Protein AF-A0A2X3DJ56-F1 (afdb_monomer_lite)

Foldseek 3Di:
DQACQAPVRDGHAPQLPGDQLRQLVVLLVLVVVLVVVVVVCVVVVNDPPHPPDDNSLDAAETENEQQLAALVSLLVSLLSNVVSPHNHYDHDQFDSNGGHDPPDPDTHGDPPVRSVSSVVSSVVSCVVVVVDDPPDPPPPPPPDD

InterPro domains:
  IPR006254 Isocitrate lyase [PF00463] (12-131)
  IPR006254 Isocitrate lyase [PTHR21631] (2-131)
  IPR015813 Pyruvate/Phosphoenolpyruvate kinase-like domain superfamily [SSF51621] (1-131)
  IPR018523 Isocitrate lyase/phosphorylmutase, conserved site [PS00161] (99-104)
  IPR039556 ICL/PEPM domain [cd00377] (8-129)
  IPR040442 Pyruvate kinase-like domain superfamily [G3DSA:3.20.20.60] (1-133)

Sequence (145 aa):
MAADANLASSMYPDQSLYPANSVPAVVDRINNTFRRADQIQWSAGIEPNDPRFIDYFLPIVADAEAGFGGVLNAFELMKSMIEAGAAAVHFEDQLASVKKCGHMGGKVLVPTQEAIQKLVAARLAADVMGSRRWSSPAPMPTPRI

pLDDT: mean 86.13, std 17.49, range [23.61, 97.38]

Organism: Klebsiella pneumoniae (NCBI:txid573)

Secondary structure (DSSP, 8-state):
-TTTS-TT-S---TTT-S-TTHHHHHHHHHHHHHHHHHHHHHHTT--TTSTT-----PPPEEE-TT-SSSHHHHHHHHHHHHHTT-SEEE---B-GGG---TTSS---BPPHHHHHHHHHHHHHHHHHTT---S-S---------

Radius of gyration: 17.76 Å; chains: 1; bounding box: 37×37×52 Å

Structure (mmCIF, N/CA/C/O backbone):
data_AF-A0A2X3DJ56-F1
#
_entry.id   AF-A0A2X3DJ56-F1
#
loop_
_atom_site.group_PDB
_atom_site.id
_atom_site.type_symbol
_atom_site.label_atom_id
_atom_site.label_alt_id
_atom_site.label_comp_id
_atom_site.label_asym_id
_atom_site.label_entity_id
_atom_site.label_seq_id
_atom_site.pdbx_PDB_ins_code
_atom_site.Cartn_x
_atom_site.Cartn_y
_atom_site.Cartn_z
_atom_site.occupancy
_atom_site.B_iso_or_equiv
_atom_site.auth_seq_id
_atom_site.auth_comp_id
_atom_site.auth_asym_id
_atom_site.auth_atom_id
_atom_site.pdbx_PDB_model_num
ATOM 1 N N . MET A 1 1 ? 8.607 5.391 5.874 1.00 68.31 1 MET A N 1
ATOM 2 C CA . MET A 1 1 ? 7.736 6.264 5.058 1.00 68.31 1 MET A CA 1
ATOM 3 C C . MET A 1 1 ? 7.301 7.535 5.788 1.00 68.31 1 MET A C 1
ATOM 5 O O . MET A 1 1 ? 7.415 8.607 5.209 1.00 68.31 1 MET A O 1
ATOM 9 N N . ALA A 1 2 ? 6.883 7.445 7.058 1.00 79.94 2 ALA A N 1
ATOM 10 C CA . ALA A 1 2 ? 6.470 8.595 7.876 1.00 79.94 2 ALA A CA 1
ATOM 11 C C . ALA A 1 2 ? 7.463 9.777 7.888 1.00 79.94 2 ALA A C 1
ATOM 13 O O . ALA A 1 2 ? 7.040 10.925 7.820 1.00 79.94 2 ALA A O 1
ATOM 14 N N . ALA A 1 3 ? 8.769 9.504 7.918 1.00 90.12 3 ALA A N 1
ATOM 15 C CA . ALA A 1 3 ? 9.782 10.549 8.038 1.00 90.12 3 ALA A CA 1
ATOM 16 C C . ALA A 1 3 ? 9.963 11.415 6.775 1.00 90.12 3 ALA A C 1
ATOM 18 O O . ALA A 1 3 ? 10.176 12.610 6.912 1.00 90.12 3 ALA A O 1
ATOM 19 N N . ASP A 1 4 ? 9.904 10.833 5.571 1.00 91.44 4 ASP A N 1
ATOM 20 C CA . ASP A 1 4 ? 10.460 11.500 4.374 1.00 91.44 4 ASP A CA 1
ATOM 21 C C . ASP A 1 4 ? 9.771 11.135 3.042 1.00 91.44 4 ASP A C 1
ATOM 23 O O . ASP A 1 4 ? 10.221 11.498 1.962 1.00 91.44 4 ASP A O 1
ATOM 27 N N . ALA A 1 5 ? 8.679 10.366 3.071 1.00 90.75 5 ALA A N 1
ATOM 28 C CA . ALA A 1 5 ? 8.026 9.906 1.841 1.00 90.75 5 ALA A CA 1
ATOM 29 C C . ALA A 1 5 ? 6.510 9.755 2.010 1.00 90.75 5 ALA A C 1
ATOM 31 O O . ALA A 1 5 ? 5.941 8.728 1.654 1.00 90.75 5 ALA A O 1
ATOM 32 N N . ASN A 1 6 ? 5.855 10.763 2.587 1.00 93.19 6 ASN A N 1
ATOM 33 C CA . ASN A 1 6 ? 4.401 10.796 2.730 1.00 93.19 6 ASN A CA 1
ATOM 34 C C . ASN A 1 6 ? 3.762 11.952 1.948 1.00 93.19 6 ASN A C 1
ATOM 36 O O . ASN A 1 6 ? 4.422 12.929 1.602 1.00 93.19 6 ASN A O 1
ATOM 40 N N . LEU A 1 7 ? 2.456 11.845 1.695 1.00 92.31 7 LEU A N 1
ATOM 41 C CA . LEU A 1 7 ? 1.716 12.819 0.883 1.00 92.31 7 LEU A CA 1
ATOM 42 C C . LEU A 1 7 ? 1.368 14.121 1.621 1.00 92.31 7 LEU A C 1
ATOM 44 O O . LEU A 1 7 ? 0.899 15.063 0.992 1.00 92.31 7 LEU A O 1
ATOM 48 N N . ALA A 1 8 ? 1.600 14.196 2.935 1.00 92.50 8 ALA A N 1
ATOM 49 C CA . ALA A 1 8 ? 1.445 15.433 3.700 1.00 92.50 8 ALA A CA 1
ATOM 50 C C . ALA A 1 8 ? 2.690 16.337 3.632 1.00 92.50 8 ALA A C 1
ATOM 52 O O . ALA A 1 8 ? 2.702 17.401 4.254 1.00 92.50 8 ALA A O 1
ATOM 53 N N . SER A 1 9 ? 3.740 15.928 2.903 1.00 91.75 9 SER A N 1
ATOM 54 C CA . SER A 1 9 ? 4.977 16.703 2.710 1.00 91.75 9 SER A CA 1
ATOM 55 C C . SER A 1 9 ? 5.587 17.202 4.025 1.00 91.75 9 SER A C 1
ATOM 57 O O . SER A 1 9 ? 6.149 18.292 4.096 1.00 91.75 9 SER A O 1
ATOM 59 N N . SER A 1 10 ? 5.426 16.410 5.084 1.00 92.75 10 SER A N 1
ATOM 60 C CA . SER A 1 10 ? 5.815 16.752 6.449 1.00 92.75 10 SER A CA 1
ATOM 61 C C . SER A 1 10 ? 6.602 15.605 7.058 1.00 92.75 10 SER A C 1
ATOM 63 O O . SER A 1 10 ? 6.303 14.441 6.803 1.00 92.75 10 SER A O 1
ATOM 65 N N . MET A 1 11 ? 7.591 15.915 7.890 1.00 94.06 11 MET A N 1
ATOM 66 C CA . MET A 1 11 ? 8.351 14.894 8.608 1.00 94.06 11 MET A CA 1
ATOM 67 C C . MET A 1 11 ? 7.574 14.440 9.848 1.00 94.06 11 MET A C 1
ATOM 69 O O . MET A 1 11 ? 7.328 15.246 10.746 1.00 94.06 11 MET A O 1
ATOM 73 N N . TYR A 1 12 ? 7.217 13.153 9.917 1.00 90.62 12 TYR A N 1
ATOM 74 C CA . TYR A 1 12 ? 6.503 12.572 11.058 1.00 90.62 12 TYR A CA 1
ATOM 75 C C . TYR A 1 12 ? 7.280 11.441 11.746 1.00 90.62 12 TYR A C 1
ATOM 77 O O . TYR A 1 12 ? 7.993 10.681 11.081 1.00 90.62 12 TYR A O 1
ATOM 85 N N . PRO A 1 13 ? 7.100 11.266 13.071 1.00 89.44 13 PRO A N 1
ATOM 86 C CA . PRO A 1 13 ? 7.471 10.030 13.745 1.00 89.44 13 PRO A CA 1
ATOM 87 C C . PRO A 1 13 ? 6.564 8.872 13.306 1.00 89.44 13 PRO A C 1
ATOM 89 O O . PRO A 1 13 ? 5.477 9.061 12.757 1.00 89.44 13 PRO A O 1
ATOM 92 N N . ASP A 1 14 ? 7.003 7.650 13.594 1.00 85.75 14 ASP A N 1
ATOM 93 C CA . ASP A 1 14 ? 6.286 6.425 13.246 1.00 85.75 14 ASP A CA 1
ATOM 94 C C . ASP A 1 14 ? 5.095 6.147 14.192 1.00 85.75 14 ASP A C 1
ATOM 96 O O . ASP A 1 14 ? 5.179 5.329 15.115 1.00 85.75 14 ASP A O 1
ATOM 100 N N . GLN A 1 15 ? 4.019 6.916 13.994 1.00 87.25 15 GLN A N 1
ATOM 101 C CA . GLN A 1 15 ? 2.778 6.908 14.786 1.00 87.25 15 GLN A CA 1
ATOM 102 C C . GLN A 1 15 ? 1.510 7.036 13.915 1.00 87.25 15 GLN A C 1
ATOM 104 O O . GLN A 1 15 ? 0.515 7.617 14.340 1.00 87.25 15 GLN A O 1
ATOM 109 N N . SER A 1 16 ? 1.566 6.567 12.662 1.00 85.50 16 SER A N 1
ATOM 110 C CA . SER A 1 16 ? 0.456 6.615 11.687 1.00 85.50 16 SER A CA 1
ATOM 111 C C . SER A 1 16 ? -0.195 8.006 11.497 1.00 85.50 16 SER A C 1
ATOM 113 O O . SER A 1 16 ? -1.374 8.109 11.173 1.00 85.50 16 SER A O 1
ATOM 115 N N . LEU A 1 17 ? 0.573 9.090 11.678 1.00 86.75 17 LEU A N 1
ATOM 116 C CA . LEU A 1 17 ? 0.095 10.481 11.550 1.00 86.75 17 LEU A CA 1
ATOM 117 C C . LEU A 1 17 ? -0.088 10.939 10.098 1.00 86.75 17 LEU A C 1
ATOM 119 O O . LEU A 1 17 ? -0.727 11.955 9.830 1.00 86.75 17 LEU A O 1
ATOM 123 N N . TYR A 1 18 ? 0.528 10.223 9.164 1.00 91.12 18 TYR A N 1
ATOM 124 C CA . TYR A 1 18 ? 0.516 10.569 7.756 1.00 91.12 18 TYR A CA 1
ATOM 125 C C . TYR A 1 18 ? -0.775 10.076 7.066 1.00 91.12 18 TYR A C 1
ATOM 127 O O . TYR A 1 18 ? -1.413 9.140 7.545 1.00 91.12 18 TYR A O 1
ATOM 135 N N . PRO A 1 19 ? -1.175 10.661 5.921 1.00 92.75 19 PRO A N 1
ATOM 136 C CA . PRO A 1 19 ? -2.368 10.230 5.191 1.00 92.75 19 PRO A CA 1
ATOM 137 C C . PRO A 1 19 ? -2.294 8.757 4.761 1.00 92.75 19 PRO A C 1
ATOM 139 O O . PRO A 1 19 ? -1.279 8.337 4.202 1.00 92.75 19 PRO A O 1
ATOM 142 N N . ALA A 1 20 ? -3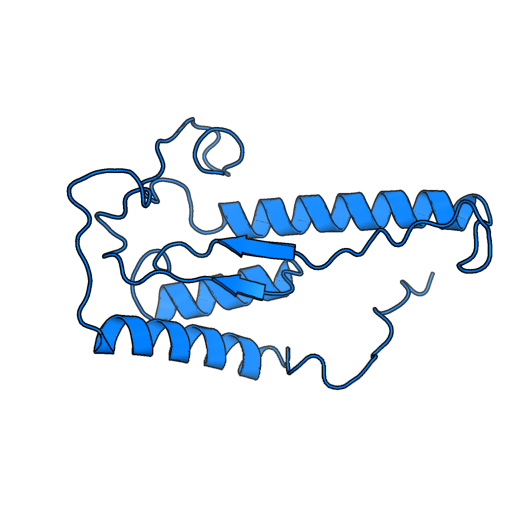.375 7.991 4.948 1.00 92.81 20 ALA A N 1
ATOM 143 C CA . ALA A 1 20 ? -3.418 6.541 4.693 1.00 92.81 20 ALA A CA 1
ATOM 144 C C . ALA A 1 20 ? -3.051 6.131 3.249 1.00 92.81 20 ALA A C 1
ATOM 146 O O . ALA A 1 20 ? -2.571 5.027 3.010 1.00 92.81 20 ALA A O 1
ATOM 147 N N . ASN A 1 21 ? -3.217 7.032 2.279 1.00 94.31 21 ASN A N 1
ATOM 148 C CA . ASN A 1 21 ? -2.840 6.825 0.879 1.00 94.31 21 ASN A CA 1
ATOM 149 C C . ASN A 1 21 ? -1.336 7.028 0.593 1.00 94.31 21 ASN A C 1
ATOM 151 O O . ASN A 1 21 ? -0.910 6.866 -0.550 1.00 94.31 21 ASN A O 1
ATOM 155 N N . SER A 1 22 ? -0.516 7.348 1.599 1.00 94.94 22 SER A N 1
ATOM 156 C CA . SER A 1 22 ? 0.924 7.571 1.406 1.00 94.94 22 SER A CA 1
ATOM 157 C C . SER A 1 22 ? 1.673 6.298 1.012 1.00 94.94 22 SER A C 1
ATOM 159 O O . SER A 1 22 ? 2.482 6.342 0.088 1.00 94.94 22 SER A O 1
ATOM 161 N N . VAL A 1 23 ? 1.384 5.160 1.659 1.00 95.25 23 VAL A N 1
ATOM 162 C CA . VAL A 1 23 ? 2.050 3.887 1.326 1.00 95.25 23 VAL A CA 1
ATOM 163 C C . VAL A 1 23 ? 1.701 3.391 -0.068 1.00 95.25 23 VAL A C 1
ATOM 165 O O . VAL A 1 23 ? 2.636 3.159 -0.838 1.00 95.25 23 VAL A O 1
ATOM 168 N N . PRO A 1 24 ? 0.416 3.342 -0.462 1.00 96.00 24 PRO A N 1
ATOM 169 C CA . PRO A 1 24 ? 0.052 3.046 -1.843 1.00 96.00 24 PRO A CA 1
ATOM 170 C C . PRO A 1 24 ? 0.764 3.944 -2.868 1.00 96.00 24 PRO A C 1
ATOM 172 O O . PRO A 1 24 ? 1.272 3.444 -3.867 1.00 96.00 24 PRO A O 1
ATOM 175 N N . ALA A 1 25 ? 0.890 5.250 -2.606 1.00 96.25 25 ALA A N 1
ATOM 176 C CA . ALA A 1 25 ? 1.553 6.170 -3.534 1.00 96.25 25 ALA A CA 1
ATOM 177 C C . ALA A 1 25 ? 3.050 5.869 -3.729 1.00 96.25 25 ALA A C 1
ATOM 179 O O . ALA A 1 25 ? 3.580 6.005 -4.833 1.00 96.25 25 ALA A O 1
ATOM 180 N N . VAL A 1 26 ? 3.754 5.440 -2.679 1.00 96.25 26 VAL A N 1
ATOM 181 C CA . VAL A 1 26 ? 5.164 5.040 -2.803 1.00 96.25 26 VAL A CA 1
ATOM 182 C C . VAL A 1 26 ? 5.301 3.684 -3.494 1.00 96.25 26 VAL A C 1
ATOM 184 O O . VAL A 1 26 ? 6.230 3.515 -4.282 1.00 96.25 26 VAL A O 1
ATOM 187 N N . VAL A 1 27 ? 4.383 2.742 -3.255 1.00 96.00 27 VAL A N 1
ATOM 188 C CA . VAL A 1 27 ? 4.351 1.459 -3.978 1.00 96.00 27 VAL A CA 1
ATOM 189 C C . VAL A 1 27 ? 4.187 1.703 -5.483 1.00 96.00 27 VAL A C 1
ATOM 191 O O . VAL A 1 27 ? 4.987 1.198 -6.270 1.00 96.00 27 VAL A O 1
ATOM 194 N N . ASP A 1 28 ? 3.238 2.557 -5.878 1.00 95.62 28 ASP A N 1
ATOM 195 C CA . ASP A 1 28 ? 3.043 2.950 -7.279 1.00 95.62 28 ASP A CA 1
ATOM 196 C C . ASP A 1 28 ? 4.299 3.625 -7.860 1.00 95.62 28 ASP A C 1
ATOM 198 O O . ASP A 1 28 ? 4.759 3.289 -8.952 1.00 95.62 28 ASP A O 1
ATOM 202 N N . ARG A 1 29 ? 4.948 4.517 -7.098 1.00 96.75 29 ARG A N 1
ATOM 203 C CA . ARG A 1 29 ? 6.216 5.144 -7.509 1.00 96.75 29 ARG A CA 1
ATOM 204 C C . ARG A 1 29 ? 7.326 4.116 -7.774 1.00 96.75 29 ARG A C 1
ATOM 206 O O . ARG A 1 29 ? 8.066 4.265 -8.752 1.00 96.75 29 ARG A O 1
ATOM 213 N N . ILE A 1 30 ? 7.461 3.095 -6.926 1.00 95.94 30 ILE A N 1
ATOM 214 C CA . ILE A 1 30 ? 8.456 2.025 -7.102 1.00 95.94 30 ILE A CA 1
ATOM 215 C C . ILE A 1 30 ? 8.135 1.215 -8.363 1.00 95.94 30 ILE A C 1
ATOM 217 O O . ILE A 1 30 ? 9.006 1.068 -9.220 1.00 95.94 30 ILE A O 1
ATOM 221 N N . ASN A 1 31 ? 6.884 0.784 -8.538 1.00 95.31 31 ASN A N 1
ATOM 222 C CA . ASN A 1 31 ? 6.455 0.030 -9.720 1.00 95.31 31 ASN A CA 1
ATOM 223 C C . ASN A 1 31 ? 6.629 0.822 -11.025 1.00 95.31 31 ASN A C 1
ATOM 225 O O . ASN A 1 31 ? 7.079 0.272 -12.030 1.00 95.31 31 ASN A O 1
ATOM 229 N N . ASN A 1 32 ? 6.359 2.129 -11.017 1.00 95.56 32 ASN A N 1
ATOM 230 C CA . ASN A 1 32 ? 6.619 3.000 -12.165 1.00 95.56 32 ASN A CA 1
ATOM 231 C C . ASN A 1 32 ? 8.117 3.118 -12.482 1.00 95.56 32 ASN A C 1
ATOM 233 O O . ASN A 1 32 ?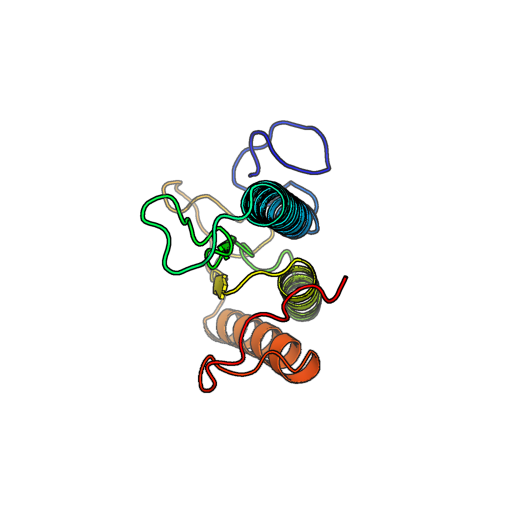 8.503 3.174 -13.652 1.00 95.56 32 ASN A O 1
ATOM 237 N N . THR A 1 33 ? 8.970 3.109 -11.455 1.00 97.38 33 THR A N 1
ATOM 238 C CA . THR A 1 33 ? 10.430 3.109 -11.629 1.00 97.38 33 THR A CA 1
ATOM 239 C C . THR A 1 33 ? 10.913 1.787 -12.228 1.00 97.38 33 THR A C 1
ATOM 241 O O . THR A 1 33 ? 11.675 1.808 -13.195 1.00 97.38 33 THR A O 1
ATOM 244 N N . PHE A 1 34 ? 10.418 0.648 -11.731 1.00 96.31 34 PHE A N 1
ATOM 245 C CA . PHE A 1 34 ? 10.705 -0.673 -12.300 1.00 96.31 34 PHE A CA 1
ATOM 246 C C . PHE A 1 34 ? 10.249 -0.780 -13.752 1.00 96.31 34 PHE A C 1
ATOM 248 O O . PHE A 1 34 ? 11.035 -1.166 -14.612 1.00 96.31 34 PHE A O 1
ATOM 255 N N . ARG A 1 35 ? 9.027 -0.325 -14.055 1.00 95.62 35 ARG A N 1
ATOM 256 C CA . ARG A 1 35 ? 8.503 -0.283 -15.424 1.00 95.62 35 ARG A CA 1
ATOM 257 C C . ARG A 1 35 ? 9.399 0.534 -16.351 1.00 95.62 35 ARG A C 1
ATOM 259 O O . ARG A 1 35 ? 9.631 0.130 -17.484 1.00 95.62 35 ARG A O 1
ATOM 266 N N . ARG A 1 36 ? 9.900 1.690 -15.905 1.00 96.81 36 ARG A N 1
ATOM 267 C CA . ARG A 1 36 ? 10.793 2.505 -16.738 1.00 96.81 36 ARG A CA 1
ATOM 268 C C . ARG A 1 36 ? 12.143 1.819 -16.959 1.00 96.81 36 ARG A C 1
ATOM 270 O O . ARG A 1 36 ? 12.658 1.894 -18.069 1.00 96.81 36 ARG A O 1
ATOM 277 N N . ALA A 1 37 ? 12.709 1.175 -15.941 1.00 96.25 37 ALA A N 1
ATOM 278 C CA . ALA A 1 37 ? 13.969 0.446 -16.074 1.00 96.25 37 ALA A CA 1
ATOM 279 C C . ALA A 1 37 ? 13.843 -0.735 -17.055 1.00 96.25 37 ALA A C 1
ATOM 281 O O . ALA A 1 37 ? 14.666 -0.867 -17.959 1.00 96.25 37 ALA A O 1
ATOM 282 N N . ASP A 1 38 ? 12.754 -1.499 -16.948 1.00 95.94 38 ASP A N 1
ATOM 283 C CA . ASP A 1 38 ? 12.406 -2.576 -17.877 1.00 95.94 38 ASP A CA 1
ATOM 284 C C . ASP A 1 38 ? 12.239 -2.069 -19.319 1.00 95.94 38 ASP A C 1
ATOM 286 O O . ASP A 1 38 ? 12.845 -2.604 -20.241 1.00 95.94 38 ASP A O 1
ATOM 290 N N . GLN A 1 39 ? 11.532 -0.952 -19.523 1.00 95.62 39 GLN A N 1
ATOM 291 C CA . GLN A 1 39 ? 11.402 -0.327 -20.846 1.00 95.62 39 GLN A CA 1
ATOM 292 C C . GLN A 1 39 ? 12.752 0.066 -21.459 1.00 95.62 39 GLN A C 1
ATOM 294 O O . GLN A 1 39 ? 12.940 -0.074 -22.667 1.00 95.62 39 GLN A O 1
ATOM 299 N N . ILE A 1 40 ? 13.688 0.577 -20.651 1.00 96.94 40 ILE A N 1
ATOM 300 C CA . ILE A 1 40 ? 15.037 0.926 -21.119 1.00 96.94 40 ILE A CA 1
ATOM 301 C C . ILE A 1 40 ? 15.783 -0.343 -21.535 1.00 96.94 40 ILE A C 1
ATOM 303 O O . ILE A 1 40 ? 16.342 -0.382 -22.632 1.00 96.94 40 ILE A O 1
ATOM 307 N N . GLN A 1 41 ? 15.747 -1.383 -20.702 1.00 96.44 41 GLN A N 1
ATOM 308 C CA . GLN A 1 41 ? 16.353 -2.681 -20.994 1.00 96.44 41 GLN A CA 1
ATOM 309 C C . GLN A 1 41 ? 15.796 -3.294 -22.289 1.00 96.44 41 GLN A C 1
ATOM 311 O O . GLN A 1 41 ? 16.569 -3.659 -23.177 1.00 96.44 41 GLN A O 1
ATOM 316 N N . TRP A 1 42 ? 14.468 -3.312 -22.434 1.00 93.94 42 TRP A N 1
ATOM 317 C CA . TRP A 1 42 ? 13.771 -3.798 -23.625 1.00 93.94 42 TRP A CA 1
ATOM 318 C C . TRP A 1 42 ? 14.153 -2.997 -24.873 1.00 93.94 42 TRP A C 1
ATOM 320 O O . TRP A 1 42 ? 14.492 -3.562 -25.910 1.00 93.94 42 TRP A O 1
ATOM 330 N N . SER A 1 43 ? 14.196 -1.663 -24.768 1.00 95.88 43 SER A N 1
ATOM 331 C CA . SER A 1 43 ? 14.585 -0.792 -25.887 1.00 95.88 43 SER A CA 1
ATOM 332 C C . SER A 1 43 ? 16.035 -0.989 -26.347 1.00 95.88 43 SER A C 1
ATOM 334 O O . SER A 1 43 ? 16.357 -0.712 -27.501 1.00 95.88 43 SER A O 1
ATOM 336 N N . ALA A 1 44 ? 16.903 -1.486 -25.462 1.00 95.75 44 ALA A N 1
ATOM 337 C CA . ALA A 1 44 ? 18.290 -1.822 -25.762 1.00 95.75 44 ALA A CA 1
ATOM 338 C C . ALA A 1 44 ? 18.465 -3.246 -26.334 1.00 95.75 44 ALA A C 1
ATOM 340 O O . ALA A 1 44 ? 19.600 -3.651 -26.595 1.00 95.75 44 ALA A O 1
ATOM 341 N N . GLY A 1 45 ? 17.373 -4.000 -26.525 1.00 94.81 45 GLY A N 1
ATOM 342 C CA . GLY A 1 45 ? 17.387 -5.372 -27.043 1.00 94.81 45 GLY A CA 1
ATOM 343 C C . GLY A 1 45 ? 17.982 -6.397 -26.075 1.00 94.81 45 GLY A C 1
ATOM 344 O O . GLY A 1 45 ? 18.531 -7.405 -26.515 1.00 94.81 45 GLY A O 1
ATOM 345 N N . ILE A 1 46 ? 17.942 -6.118 -24.768 1.00 95.56 46 ILE A N 1
ATOM 346 C CA . ILE A 1 46 ? 18.425 -7.032 -23.728 1.00 95.56 46 ILE A CA 1
ATOM 347 C C . ILE A 1 46 ? 17.266 -7.952 -23.337 1.00 95.56 46 ILE A C 1
ATOM 349 O O . ILE A 1 46 ? 16.350 -7.557 -22.617 1.00 95.56 46 ILE A O 1
ATOM 353 N N . GLU A 1 47 ? 17.324 -9.181 -23.830 1.00 93.50 47 GLU A N 1
ATOM 354 C CA . GLU A 1 47 ? 16.319 -10.224 -23.617 1.00 93.50 47 GLU A CA 1
ATOM 355 C C . GLU A 1 47 ? 16.635 -11.075 -22.370 1.00 93.50 47 GLU A C 1
ATOM 357 O O . GLU A 1 47 ? 17.782 -11.088 -21.924 1.00 93.50 47 GLU A O 1
ATOM 362 N N . PRO A 1 48 ? 15.680 -11.859 -21.826 1.00 92.00 48 PRO A N 1
ATOM 363 C CA . PRO A 1 48 ? 15.875 -12.694 -20.628 1.00 92.00 48 PRO A CA 1
ATOM 364 C C . PRO A 1 48 ? 17.049 -13.686 -20.645 1.00 92.00 48 PRO A C 1
ATOM 366 O O . PRO A 1 48 ? 17.453 -14.189 -19.599 1.00 92.00 48 PRO A O 1
ATOM 369 N N . ASN A 1 49 ? 17.578 -14.014 -21.823 1.00 92.75 49 ASN A N 1
ATOM 370 C CA . ASN A 1 49 ? 18.727 -14.900 -22.009 1.00 92.75 49 ASN A CA 1
ATOM 371 C C . ASN A 1 49 ? 20.071 -14.152 -22.124 1.00 92.75 49 ASN A C 1
ATOM 373 O O . ASN A 1 49 ? 21.116 -14.802 -22.199 1.00 92.75 49 ASN A O 1
ATOM 377 N N . ASP A 1 50 ? 20.066 -12.818 -22.153 1.00 95.19 50 ASP A N 1
ATOM 378 C CA . ASP A 1 50 ? 21.271 -11.991 -22.177 1.00 95.19 50 ASP A CA 1
ATOM 379 C C . ASP A 1 50 ? 21.904 -11.947 -20.771 1.00 95.19 50 ASP A C 1
ATOM 381 O O . ASP A 1 50 ? 21.197 -11.749 -19.782 1.00 95.19 50 ASP A O 1
ATOM 385 N N . PRO A 1 51 ? 23.236 -12.079 -20.629 1.00 94.88 51 PRO A N 1
ATOM 386 C CA . PRO A 1 51 ? 23.905 -11.987 -19.327 1.00 94.88 51 PRO A CA 1
ATOM 387 C C . PRO A 1 51 ? 23.728 -10.633 -18.618 1.00 94.88 51 PRO A C 1
ATOM 389 O O . PRO A 1 51 ? 24.009 -10.531 -17.425 1.00 94.88 51 PRO A O 1
ATOM 392 N N . ARG A 1 52 ? 23.306 -9.585 -19.335 1.00 93.81 52 ARG A N 1
ATOM 393 C CA . ARG A 1 52 ? 23.013 -8.249 -18.795 1.00 93.81 52 ARG A CA 1
ATOM 394 C C . ARG A 1 52 ? 21.563 -8.097 -18.331 1.00 93.81 52 ARG A C 1
ATOM 396 O O . ARG A 1 52 ? 21.227 -7.032 -17.820 1.00 93.81 52 ARG A O 1
ATOM 403 N N . PHE A 1 53 ? 20.714 -9.104 -18.540 1.00 96.00 53 PHE A N 1
ATOM 404 C CA . PHE A 1 53 ? 19.302 -9.047 -18.185 1.00 96.00 53 PHE A CA 1
ATOM 405 C C . PHE A 1 53 ? 19.095 -8.950 -16.673 1.00 96.00 53 PHE A C 1
ATOM 407 O O . PHE A 1 53 ? 19.685 -9.695 -15.889 1.00 96.00 53 PHE A O 1
ATOM 414 N N . ILE A 1 54 ? 18.204 -8.047 -16.278 1.00 95.81 54 ILE A N 1
ATOM 415 C CA . ILE A 1 54 ? 17.745 -7.849 -14.909 1.00 95.81 54 ILE A CA 1
ATOM 416 C C . ILE A 1 54 ? 16.219 -7.960 -14.902 1.00 95.81 54 ILE A C 1
ATOM 418 O O . ILE A 1 54 ? 15.532 -7.274 -15.661 1.00 95.81 54 ILE A O 1
ATOM 422 N N . ASP A 1 55 ? 15.684 -8.795 -14.009 1.00 94.44 55 ASP A N 1
ATOM 423 C CA . ASP A 1 55 ? 14.256 -8.781 -13.689 1.00 94.44 55 ASP A CA 1
ATOM 424 C C . ASP A 1 55 ? 13.970 -7.629 -12.719 1.00 94.44 55 ASP A C 1
ATOM 426 O O . ASP A 1 55 ? 14.292 -7.689 -11.529 1.00 94.44 55 ASP A O 1
ATOM 430 N N . TYR A 1 56 ? 13.407 -6.544 -13.252 1.00 93.56 56 TYR A N 1
ATOM 431 C CA . TYR A 1 56 ? 13.086 -5.352 -12.473 1.00 93.56 56 TYR A CA 1
ATOM 432 C C . TYR A 1 56 ? 11.787 -5.483 -11.674 1.00 93.56 56 TYR A C 1
ATOM 434 O O . TYR A 1 56 ? 11.602 -4.726 -10.724 1.00 93.56 56 TYR A O 1
ATOM 442 N N . PHE A 1 57 ? 10.886 -6.412 -12.010 1.00 94.12 57 PHE A N 1
ATOM 443 C CA . PHE A 1 57 ? 9.563 -6.512 -11.385 1.00 94.12 57 PHE A CA 1
ATOM 444 C C . PHE A 1 57 ? 9.597 -7.316 -10.081 1.00 94.12 57 PHE A C 1
ATOM 446 O O . PHE A 1 57 ? 8.896 -8.313 -9.901 1.00 94.12 57 PHE A O 1
ATOM 453 N N . LEU A 1 58 ? 10.409 -6.845 -9.134 1.00 94.50 58 LEU A N 1
ATOM 454 C CA . LEU A 1 58 ? 10.539 -7.469 -7.824 1.00 94.50 58 LEU A CA 1
ATOM 455 C C . LEU A 1 58 ? 9.244 -7.318 -7.002 1.00 94.50 58 LEU A C 1
ATOM 457 O O . LEU A 1 58 ? 8.641 -6.241 -6.987 1.00 94.50 58 LEU A O 1
ATOM 461 N N . PRO A 1 59 ? 8.824 -8.363 -6.264 1.00 94.50 59 PRO A N 1
ATOM 462 C CA . PRO A 1 59 ? 7.625 -8.305 -5.440 1.00 94.50 59 PRO A CA 1
ATOM 463 C C . PRO A 1 59 ? 7.804 -7.332 -4.268 1.00 94.50 59 PRO A C 1
ATOM 465 O O . PRO A 1 59 ? 8.756 -7.433 -3.493 1.00 94.50 59 PRO A O 1
ATOM 468 N N . ILE A 1 60 ? 6.849 -6.415 -4.102 1.00 93.50 60 ILE A N 1
ATOM 469 C CA . ILE A 1 60 ? 6.859 -5.416 -3.026 1.00 93.50 60 ILE A CA 1
ATOM 470 C C . ILE A 1 60 ? 6.021 -5.919 -1.845 1.00 93.50 60 ILE A C 1
ATOM 472 O O . ILE A 1 60 ? 4.841 -6.235 -2.007 1.00 93.50 60 ILE A O 1
ATOM 476 N N . VAL A 1 61 ? 6.616 -5.952 -0.650 1.00 96.12 61 VAL A N 1
ATOM 477 C CA . VAL A 1 61 ? 5.903 -6.165 0.620 1.00 96.12 61 VAL A CA 1
ATOM 478 C C . VAL A 1 61 ? 5.689 -4.805 1.283 1.00 96.12 61 VAL A C 1
ATOM 480 O O . VAL A 1 61 ? 6.661 -4.110 1.574 1.00 96.12 61 VAL A O 1
ATOM 483 N N . ALA A 1 62 ? 4.432 -4.412 1.487 1.00 94.94 62 ALA A N 1
ATOM 484 C CA . ALA A 1 62 ? 4.057 -3.085 1.969 1.00 94.94 62 ALA A CA 1
ATOM 485 C C . ALA A 1 62 ? 3.521 -3.096 3.411 1.00 94.94 62 ALA A C 1
ATOM 487 O O . ALA A 1 62 ? 2.869 -4.049 3.845 1.00 94.94 62 ALA A O 1
ATOM 488 N N . ASP A 1 63 ? 3.774 -2.000 4.126 1.00 94.56 63 ASP A N 1
ATOM 489 C CA . ASP A 1 63 ? 3.301 -1.758 5.491 1.00 94.56 63 ASP A CA 1
ATOM 490 C C . ASP A 1 63 ? 1.920 -1.089 5.469 1.00 94.56 63 ASP A C 1
ATOM 492 O O . ASP A 1 63 ? 1.775 0.019 4.950 1.00 94.56 63 ASP A O 1
ATOM 496 N N . ALA A 1 64 ? 0.897 -1.759 6.003 1.00 93.75 64 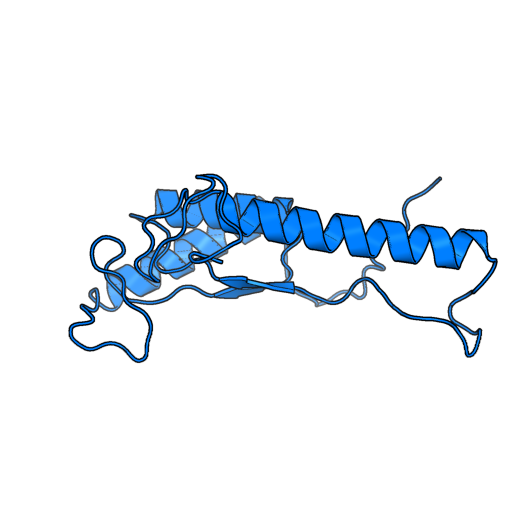ALA A N 1
ATOM 497 C CA . ALA A 1 64 ? -0.446 -1.197 6.167 1.00 93.75 64 ALA A CA 1
ATOM 498 C C . ALA A 1 64 ? -0.736 -0.723 7.600 1.00 93.75 64 ALA A C 1
ATOM 500 O O . ALA A 1 64 ? -1.889 -0.413 7.924 1.00 93.75 64 ALA A O 1
ATOM 501 N N . GLU A 1 65 ? 0.291 -0.634 8.449 1.00 91.69 65 GLU A N 1
ATOM 502 C CA . GLU A 1 65 ? 0.187 -0.219 9.845 1.00 91.69 65 GLU A CA 1
ATOM 503 C C . GLU A 1 65 ? -0.881 -1.073 10.565 1.00 91.69 65 GLU A C 1
ATOM 505 O O . GLU A 1 65 ? -1.019 -2.275 10.323 1.00 91.69 65 GLU A O 1
ATOM 510 N N . ALA A 1 66 ? -1.702 -0.458 11.417 1.00 90.94 66 ALA A N 1
ATOM 511 C CA . ALA A 1 66 ? -2.888 -1.075 12.011 1.00 90.94 66 ALA A CA 1
ATOM 512 C C . ALA A 1 66 ? -4.180 -0.873 11.181 1.00 90.94 66 ALA A C 1
ATOM 514 O O . ALA A 1 66 ? -5.288 -1.029 11.706 1.00 90.94 66 ALA A O 1
ATOM 515 N N . GLY A 1 67 ? -4.065 -0.475 9.906 1.00 88.31 67 GLY A N 1
ATOM 516 C CA . GLY A 1 67 ? -5.200 -0.234 9.009 1.00 88.31 67 GLY A CA 1
ATOM 517 C C . GLY A 1 67 ? -5.857 1.149 9.119 1.00 88.31 67 GLY A C 1
ATOM 518 O O . GLY A 1 67 ? -6.974 1.309 8.639 1.00 88.31 67 GLY A O 1
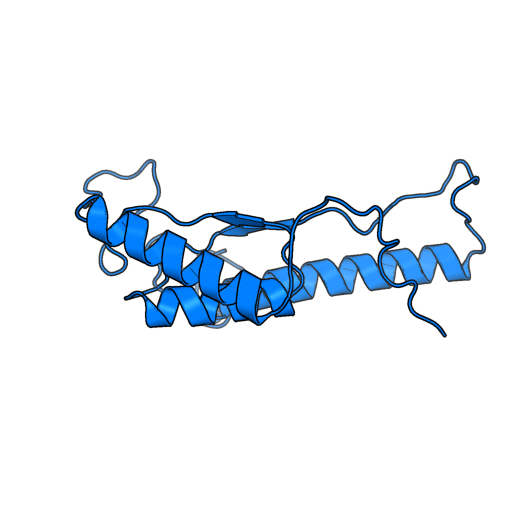ATOM 519 N N . PHE A 1 68 ? -5.198 2.139 9.743 1.00 90.25 68 PHE A N 1
ATOM 520 C CA . PHE A 1 68 ? -5.641 3.550 9.841 1.00 90.25 68 PHE A CA 1
ATOM 521 C C . PHE A 1 68 ? -7.064 3.764 10.395 1.00 90.25 68 PHE A C 1
ATOM 523 O O . PHE A 1 68 ? -7.709 4.774 10.112 1.00 90.25 68 PHE A O 1
ATOM 530 N N . GLY A 1 69 ? -7.571 2.821 11.192 1.00 91.44 69 GLY A N 1
ATOM 531 C CA . GLY A 1 69 ? -8.905 2.900 11.776 1.00 91.44 69 GLY A CA 1
ATOM 532 C C . GLY A 1 69 ? -9.537 1.528 11.976 1.00 91.44 69 GLY A C 1
ATOM 533 O O . GLY A 1 69 ? -8.924 0.627 12.552 1.00 91.44 69 GLY A O 1
ATOM 534 N N . GLY A 1 70 ? -10.787 1.395 11.529 1.00 92.19 70 GLY A N 1
ATOM 535 C CA . GLY A 1 70 ? -11.577 0.171 11.649 1.00 92.19 70 GLY A CA 1
ATOM 536 C C . GLY A 1 70 ? -11.442 -0.770 10.448 1.00 92.19 70 GLY A C 1
ATOM 537 O O . GLY A 1 70 ? -10.596 -0.605 9.572 1.00 92.19 70 GLY A O 1
ATOM 538 N N . VAL A 1 71 ? -12.334 -1.760 10.377 1.00 95.19 71 VAL A N 1
ATOM 539 C CA . VAL A 1 71 ? -12.324 -2.793 9.322 1.00 95.19 71 VAL A CA 1
ATOM 540 C C . VAL A 1 71 ? -12.526 -2.233 7.911 1.00 95.19 71 VAL A C 1
ATOM 542 O O . VAL A 1 71 ? -11.921 -2.733 6.968 1.00 95.19 71 VAL A O 1
ATOM 545 N N . LEU A 1 72 ? -13.326 -1.172 7.755 1.00 95.69 72 LEU A N 1
ATOM 546 C CA . LEU A 1 72 ? -13.543 -0.526 6.456 1.00 95.69 72 LEU A CA 1
ATOM 547 C C . LEU A 1 72 ? -12.293 0.224 5.981 1.00 95.69 72 LEU A C 1
ATOM 549 O O . LEU A 1 72 ? -11.978 0.192 4.796 1.00 95.69 72 LEU A O 1
ATOM 553 N N . ASN A 1 73 ? -11.548 0.842 6.903 1.00 95.12 73 ASN A N 1
ATOM 554 C CA . ASN A 1 73 ? -10.276 1.485 6.582 1.00 95.12 73 ASN A CA 1
ATOM 555 C C . ASN A 1 73 ? -9.243 0.445 6.127 1.00 95.12 73 ASN A C 1
ATOM 557 O O . ASN A 1 73 ? -8.590 0.647 5.109 1.00 95.12 73 ASN A O 1
ATOM 561 N N . ALA A 1 74 ? -9.158 -0.696 6.821 1.00 95.31 74 ALA A N 1
ATOM 562 C CA . ALA A 1 74 ? -8.293 -1.804 6.419 1.00 95.31 74 ALA A CA 1
ATOM 563 C C . ALA A 1 74 ? -8.676 -2.383 5.042 1.00 95.31 74 ALA A C 1
ATOM 565 O O . ALA A 1 74 ? -7.795 -2.678 4.236 1.00 95.31 74 ALA A O 1
ATOM 566 N N . PHE A 1 75 ? -9.976 -2.512 4.754 1.00 96.62 75 PHE A N 1
ATOM 567 C CA . PHE A 1 75 ? -10.479 -2.968 3.456 1.00 96.62 75 PHE A CA 1
ATOM 568 C C . PHE A 1 75 ? -10.082 -2.018 2.316 1.00 96.62 75 PHE A C 1
ATOM 570 O O . PHE A 1 75 ? -9.509 -2.458 1.319 1.00 96.62 75 PHE A O 1
ATOM 577 N N . GLU A 1 76 ? -10.342 -0.716 2.470 1.00 97.38 76 GLU A N 1
ATOM 578 C CA . GLU A 1 76 ? -9.998 0.280 1.447 1.00 97.38 76 GLU A CA 1
ATOM 579 C C . GLU A 1 76 ? -8.483 0.424 1.271 1.00 97.38 76 GLU A C 1
ATOM 581 O O . GLU A 1 76 ? -7.999 0.466 0.142 1.00 97.38 76 GLU A O 1
ATOM 586 N N . LEU A 1 77 ? -7.713 0.395 2.363 1.00 96.12 77 LEU A N 1
ATOM 587 C CA . LEU A 1 77 ? -6.254 0.420 2.287 1.00 96.12 77 LEU A CA 1
ATOM 588 C C . LEU A 1 77 ? -5.707 -0.789 1.525 1.00 96.12 77 LEU A C 1
ATOM 590 O O . LEU A 1 77 ? -4.839 -0.631 0.671 1.00 96.12 77 LEU A O 1
ATOM 594 N N . MET A 1 78 ? -6.230 -1.990 1.789 1.00 97.19 78 MET A N 1
ATOM 595 C CA . MET A 1 78 ? -5.805 -3.189 1.071 1.00 97.19 78 MET A CA 1
ATOM 596 C C . MET A 1 78 ? -6.116 -3.095 -0.428 1.00 97.19 78 MET A C 1
ATOM 598 O O . MET A 1 78 ? -5.270 -3.463 -1.241 1.00 97.19 78 MET A O 1
ATOM 602 N N . LYS A 1 79 ? -7.283 -2.558 -0.814 1.00 96.50 79 LYS A N 1
ATOM 603 C CA . LYS A 1 79 ? -7.595 -2.290 -2.228 1.00 96.50 79 LYS A CA 1
ATOM 604 C C . LYS A 1 79 ? -6.576 -1.343 -2.855 1.00 96.50 79 LYS A C 1
ATOM 606 O O . LYS A 1 79 ? -6.002 -1.688 -3.881 1.00 96.50 79 LYS A O 1
ATOM 611 N N . SER A 1 80 ? -6.291 -0.212 -2.208 1.00 96.31 80 SER A N 1
ATOM 612 C CA . SER A 1 80 ? -5.304 0.751 -2.711 1.00 96.31 80 SER A CA 1
ATOM 613 C C . SER A 1 80 ? -3.902 0.148 -2.839 1.00 96.31 80 SER A C 1
ATOM 615 O O . SER A 1 80 ? -3.182 0.468 -3.779 1.00 96.31 80 SER A O 1
ATOM 617 N N . MET A 1 81 ? -3.506 -0.751 -1.933 1.00 96.19 81 MET A N 1
ATOM 618 C CA . MET A 1 81 ? -2.229 -1.469 -2.032 1.00 96.19 81 MET A CA 1
ATOM 619 C C . MET A 1 81 ? -2.186 -2.417 -3.234 1.00 96.19 81 MET A C 1
ATOM 621 O O . MET A 1 81 ? -1.177 -2.473 -3.935 1.00 96.19 81 MET A O 1
ATOM 625 N N . ILE A 1 82 ? -3.274 -3.152 -3.485 1.00 95.00 82 ILE A N 1
ATOM 626 C CA . ILE A 1 82 ? -3.385 -4.055 -4.640 1.00 95.00 82 ILE A CA 1
ATOM 627 C C . ILE A 1 82 ? -3.352 -3.254 -5.944 1.00 95.00 82 ILE A C 1
ATOM 629 O O . ILE A 1 82 ? -2.610 -3.611 -6.855 1.00 95.00 82 ILE A O 1
ATOM 633 N N . GLU A 1 83 ? -4.108 -2.156 -6.025 1.00 94.38 83 GLU A N 1
ATOM 634 C CA . GLU A 1 83 ? -4.133 -1.264 -7.193 1.00 94.38 83 GLU A CA 1
ATOM 635 C C . GLU A 1 83 ? -2.759 -0.646 -7.476 1.00 94.38 83 GLU A C 1
ATOM 637 O O . GLU A 1 83 ? -2.349 -0.566 -8.632 1.00 94.38 83 GLU A O 1
ATOM 642 N N . ALA A 1 84 ? -2.017 -0.278 -6.427 1.00 94.00 84 ALA A N 1
ATOM 643 C CA . ALA A 1 84 ? -0.647 0.216 -6.547 1.00 94.00 84 ALA A CA 1
ATOM 644 C C . ALA A 1 84 ? 0.363 -0.869 -6.977 1.00 94.00 84 ALA A C 1
ATOM 646 O O . ALA A 1 84 ? 1.486 -0.543 -7.366 1.00 94.00 84 ALA A O 1
ATOM 647 N N . GLY A 1 85 ? -0.010 -2.152 -6.914 1.00 93.88 85 GLY A N 1
ATOM 648 C CA . GLY A 1 85 ? 0.828 -3.285 -7.305 1.00 93.88 85 GLY A CA 1
ATOM 649 C C . GLY A 1 85 ? 1.696 -3.856 -6.179 1.00 93.88 85 GLY A C 1
ATOM 650 O O . GLY A 1 85 ? 2.797 -4.339 -6.444 1.00 93.88 85 GLY A O 1
ATOM 651 N N . ALA A 1 86 ? 1.240 -3.800 -4.924 1.00 94.88 86 ALA A N 1
ATOM 652 C CA . ALA A 1 86 ? 1.884 -4.528 -3.831 1.00 94.88 86 ALA A CA 1
ATOM 653 C C . ALA A 1 86 ? 1.667 -6.045 -3.983 1.00 94.88 86 ALA A C 1
ATOM 655 O O . ALA A 1 86 ? 0.551 -6.506 -4.223 1.00 94.88 86 ALA A O 1
ATOM 656 N N . ALA A 1 87 ? 2.725 -6.836 -3.789 1.00 94.25 87 ALA A N 1
ATOM 657 C CA . ALA A 1 87 ? 2.659 -8.298 -3.835 1.00 94.25 87 ALA A CA 1
ATOM 658 C C . ALA A 1 87 ? 2.185 -8.901 -2.502 1.00 94.25 87 ALA A C 1
ATOM 660 O O . ALA A 1 87 ? 1.523 -9.940 -2.479 1.00 94.25 87 ALA A O 1
ATOM 661 N N . ALA A 1 88 ? 2.518 -8.252 -1.385 1.00 94.62 88 ALA A N 1
ATOM 662 C CA . ALA A 1 88 ? 2.042 -8.611 -0.056 1.00 94.62 88 ALA A CA 1
ATOM 663 C C . ALA A 1 88 ? 1.887 -7.366 0.819 1.00 94.62 88 ALA A C 1
ATOM 665 O O . ALA A 1 88 ? 2.535 -6.345 0.596 1.00 94.62 88 ALA A O 1
ATOM 666 N N . VAL A 1 89 ? 1.033 -7.468 1.832 1.00 95.56 89 VAL A N 1
ATOM 667 C CA . VAL A 1 89 ? 0.740 -6.380 2.765 1.00 95.56 89 VAL A CA 1
ATOM 668 C C . VAL A 1 89 ? 0.715 -6.948 4.177 1.00 95.56 89 VAL A C 1
ATOM 670 O O . VAL A 1 89 ? 0.093 -7.990 4.400 1.00 95.56 89 VAL A O 1
ATOM 673 N N . HIS A 1 90 ? 1.384 -6.290 5.123 1.00 95.38 90 HIS A N 1
ATOM 674 C CA . HIS A 1 90 ? 1.341 -6.673 6.533 1.00 95.38 90 HIS A CA 1
ATOM 675 C C . HIS A 1 90 ? 0.525 -5.677 7.361 1.00 95.38 90 HIS A C 1
ATOM 677 O O . HIS A 1 90 ? 0.610 -4.470 7.158 1.00 95.38 90 HIS A O 1
ATOM 683 N N . PHE A 1 91 ? -0.249 -6.210 8.309 1.00 94.06 91 PHE A N 1
ATOM 684 C CA . PHE A 1 91 ? -1.036 -5.461 9.288 1.00 94.06 91 PHE A CA 1
ATOM 685 C C . PHE A 1 91 ? -0.557 -5.814 10.695 1.00 94.06 91 PHE A C 1
ATOM 687 O O . PHE A 1 91 ? -0.200 -6.965 10.952 1.00 94.06 91 PHE A O 1
ATOM 694 N N . GLU A 1 92 ? -0.597 -4.853 11.610 1.00 89.88 92 GLU A N 1
ATOM 695 C CA . GLU A 1 92 ? -0.290 -5.068 13.027 1.00 89.88 92 GLU A CA 1
ATOM 696 C C . GLU A 1 92 ? -1.535 -4.955 13.925 1.00 89.88 92 GLU A C 1
ATOM 698 O O . GLU A 1 92 ? -2.566 -4.390 13.553 1.00 89.88 92 GLU A O 1
ATOM 703 N N . ASP A 1 93 ? -1.431 -5.494 15.139 1.00 89.50 93 ASP A N 1
ATOM 704 C CA . ASP A 1 93 ? -2.487 -5.563 16.155 1.00 89.50 93 ASP A CA 1
ATOM 705 C C . ASP A 1 93 ? -2.411 -4.426 17.191 1.00 89.50 93 ASP A C 1
ATOM 707 O O . ASP A 1 93 ? -2.989 -4.506 18.277 1.00 89.50 93 ASP A O 1
ATOM 711 N N . GLN A 1 94 ? -1.725 -3.334 16.856 1.00 83.56 94 GLN A N 1
ATOM 712 C CA . GLN A 1 94 ? -1.742 -2.120 17.664 1.00 83.56 94 GLN A CA 1
ATOM 713 C C . GLN A 1 94 ? -3.027 -1.320 17.422 1.00 83.56 94 GLN A C 1
ATOM 715 O O . GLN A 1 94 ? -3.646 -1.377 16.357 1.00 83.56 94 GLN A O 1
ATOM 720 N N . LEU A 1 95 ? -3.448 -0.538 18.414 1.00 79.06 95 LEU A N 1
ATOM 721 C CA . LEU A 1 95 ? -4.553 0.398 18.239 1.00 79.06 95 LEU A CA 1
ATOM 722 C C . LEU A 1 95 ? -4.103 1.541 17.315 1.00 79.06 95 LEU A C 1
ATOM 724 O O . LEU A 1 95 ? -3.189 2.289 17.654 1.00 79.06 95 LEU A O 1
ATOM 728 N N . ALA A 1 96 ? -4.768 1.696 16.166 1.00 72.38 96 ALA A N 1
ATOM 729 C CA . ALA A 1 96 ? -4.342 2.599 15.091 1.00 72.38 96 ALA A CA 1
ATOM 730 C C . ALA A 1 96 ? -4.160 4.065 15.528 1.00 72.38 96 ALA A C 1
ATOM 732 O O . ALA A 1 96 ? -3.284 4.752 15.017 1.00 72.38 96 ALA A O 1
ATOM 733 N N . SER A 1 97 ? -4.948 4.542 16.496 1.00 73.56 97 SER A N 1
ATOM 734 C CA . SER A 1 97 ? -4.873 5.916 17.014 1.00 73.56 97 SER A CA 1
ATOM 735 C C . SER A 1 97 ? -3.707 6.172 17.976 1.00 73.56 97 SER A C 1
ATOM 737 O O . SER A 1 97 ? -3.389 7.324 18.255 1.00 73.56 97 SER A O 1
ATOM 739 N N . VAL A 1 98 ? -3.073 5.121 18.499 1.00 68.69 98 VAL A N 1
ATOM 740 C CA . VAL A 1 98 ? -1.912 5.199 19.406 1.00 68.69 98 VAL A CA 1
ATOM 741 C C . VAL A 1 98 ? -0.781 4.290 18.930 1.00 68.69 98 VAL A C 1
ATOM 743 O O . VAL A 1 98 ? 0.031 3.820 19.735 1.00 68.69 98 VAL A O 1
ATOM 746 N N . LYS A 1 99 ? -0.735 4.041 17.616 1.00 74.62 99 LYS A N 1
ATOM 747 C CA . LYS A 1 99 ? 0.291 3.228 16.975 1.00 74.62 99 LYS A CA 1
ATOM 748 C C . LYS A 1 99 ? 1.664 3.780 17.306 1.00 74.62 99 LYS A C 1
ATOM 750 O O . LYS A 1 99 ? 1.888 4.991 17.279 1.00 74.62 99 LYS A O 1
ATOM 755 N N . LYS A 1 100 ? 2.600 2.885 17.603 1.00 73.19 100 LYS A N 1
ATOM 756 C CA . LYS A 1 100 ? 4.013 3.229 17.762 1.00 73.19 100 LYS A CA 1
ATOM 757 C C . LYS A 1 100 ? 4.883 2.208 17.049 1.00 73.19 100 LYS A C 1
ATOM 759 O O . LYS A 1 100 ? 4.534 1.034 16.955 1.00 73.19 100 LYS A O 1
ATOM 764 N N . CYS A 1 101 ? 6.058 2.649 16.614 1.00 74.56 101 CYS A N 1
ATOM 765 C CA . CYS A 1 101 ? 7.117 1.754 16.161 1.00 74.56 101 CYS A CA 1
ATOM 766 C C . CYS A 1 101 ? 7.360 0.612 17.162 1.00 74.56 101 CYS A C 1
ATOM 768 O O . CYS A 1 101 ? 7.360 0.827 18.377 1.00 74.56 101 CYS A O 1
ATOM 770 N N . GLY A 1 102 ? 7.646 -0.591 16.654 1.00 59.91 102 GLY A N 1
ATOM 771 C CA . GLY A 1 102 ? 7.848 -1.803 17.454 1.00 59.91 102 GLY A CA 1
ATOM 772 C C . GLY A 1 102 ? 8.901 -1.684 18.564 1.00 59.91 102 GLY A C 1
ATOM 773 O O . GLY A 1 102 ? 8.771 -2.364 19.584 1.00 59.91 102 GLY A O 1
ATOM 774 N N . HIS A 1 103 ? 9.885 -0.795 18.405 1.00 75.75 103 HIS A N 1
ATOM 775 C CA . HIS A 1 103 ? 10.963 -0.548 19.371 1.00 75.75 103 HIS A CA 1
ATOM 776 C C . HIS A 1 103 ? 10.637 0.532 20.419 1.00 75.75 103 HIS A C 1
ATOM 778 O O . HIS A 1 103 ? 11.422 0.745 21.340 1.00 75.75 103 HIS A O 1
ATOM 784 N N . MET A 1 104 ? 9.502 1.228 20.296 1.00 66.25 104 MET A N 1
ATOM 785 C CA . MET A 1 104 ? 9.081 2.258 21.246 1.00 66.25 104 MET A CA 1
ATOM 786 C C . MET A 1 104 ? 8.199 1.670 22.357 1.00 66.25 104 MET A C 1
ATOM 788 O O . MET A 1 104 ? 7.368 0.789 22.130 1.00 66.25 104 MET A O 1
ATOM 792 N N . GLY A 1 105 ? 8.365 2.180 23.581 1.00 70.75 105 GLY A N 1
ATOM 793 C CA . GLY A 1 105 ? 7.521 1.825 24.724 1.00 70.75 105 GLY A CA 1
ATOM 794 C C . GLY A 1 105 ? 6.091 2.377 24.620 1.00 70.75 105 GLY A C 1
ATOM 795 O O . GLY A 1 105 ? 5.814 3.353 23.920 1.00 70.75 105 GLY A O 1
ATOM 796 N N . GLY A 1 106 ? 5.164 1.764 25.363 1.00 80.94 106 GLY A N 1
ATOM 797 C CA . GLY A 1 106 ? 3.772 2.220 25.453 1.00 80.94 106 GLY A CA 1
ATOM 798 C C . GLY A 1 106 ? 2.917 1.900 24.225 1.00 80.94 106 GLY A C 1
ATOM 799 O O . GLY A 1 106 ? 2.048 2.703 23.878 1.00 80.94 106 GLY A O 1
ATOM 800 N N . LYS A 1 107 ? 3.193 0.774 23.557 1.00 83.56 107 LYS A N 1
ATOM 801 C CA . LYS A 1 107 ? 2.305 0.178 22.548 1.00 83.56 107 LYS A CA 1
ATOM 802 C C . LYS A 1 107 ? 1.031 -0.319 23.229 1.00 83.56 107 LYS A C 1
ATOM 804 O O . LYS A 1 107 ? 1.101 -0.883 24.320 1.00 83.56 107 LYS A O 1
ATOM 809 N N . VAL A 1 108 ? -0.110 -0.116 22.582 1.00 85.88 108 VAL A N 1
ATOM 810 C CA . VAL A 1 108 ? -1.411 -0.592 23.061 1.00 85.88 108 VAL A CA 1
ATOM 811 C C . VAL A 1 108 ? -1.940 -1.581 22.040 1.00 85.88 108 VAL A C 1
ATOM 813 O O . VAL A 1 108 ? -2.128 -1.219 20.880 1.00 85.88 108 VAL A O 1
ATOM 816 N N . LEU A 1 109 ? -2.144 -2.822 22.472 1.00 89.06 109 LEU A N 1
ATOM 817 C CA . LEU A 1 109 ? -2.703 -3.873 21.630 1.00 89.06 109 LEU A CA 1
ATOM 818 C C . LEU A 1 109 ? -4.226 -3.800 21.631 1.00 89.06 109 LEU A C 1
ATOM 820 O O . LEU A 1 109 ? -4.844 -3.465 22.645 1.00 89.06 109 LEU A O 1
ATOM 824 N N . VAL A 1 110 ? -4.819 -4.156 20.498 1.00 89.88 110 VAL A N 1
ATOM 825 C CA . VAL A 1 110 ? -6.255 -4.412 20.403 1.00 89.88 110 VAL A CA 1
ATOM 826 C C . VAL A 1 110 ? -6.563 -5.854 20.822 1.00 89.88 110 VAL A C 1
ATOM 828 O O . VAL A 1 110 ? -5.672 -6.707 20.815 1.00 89.88 110 VAL A O 1
ATOM 831 N N . PRO A 1 111 ? -7.816 -6.185 21.178 1.00 94.31 111 PRO A N 1
ATOM 832 C CA . PRO A 1 111 ? -8.210 -7.574 21.373 1.00 94.31 111 PRO A CA 1
ATOM 833 C C . PRO A 1 111 ? -7.910 -8.416 20.127 1.00 94.31 111 PRO A C 1
ATOM 835 O O . PRO A 1 111 ? -8.132 -7.969 19.002 1.00 94.31 111 PRO A O 1
ATOM 838 N N . THR A 1 112 ? -7.492 -9.671 20.311 1.00 93.81 112 THR A N 1
ATOM 839 C CA . THR A 1 112 ? -7.154 -10.586 19.203 1.00 93.81 112 THR A CA 1
ATOM 840 C C . THR A 1 112 ? -8.265 -10.679 18.156 1.00 93.81 112 THR A C 1
ATOM 842 O O . THR A 1 112 ? -7.995 -10.741 16.960 1.00 93.81 112 THR A O 1
ATOM 845 N N . GLN A 1 113 ? -9.527 -10.639 18.589 1.00 94.50 113 GLN A N 1
ATOM 846 C CA . GLN A 1 113 ? -10.671 -10.652 17.683 1.00 94.50 113 GLN A CA 1
ATOM 847 C C . GLN A 1 113 ? -10.678 -9.445 16.735 1.00 94.50 113 GLN A C 1
ATOM 849 O O . GLN A 1 113 ? -10.979 -9.618 15.560 1.00 94.50 113 GLN A O 1
ATOM 854 N N . GLU A 1 114 ? -10.313 -8.247 17.197 1.00 91.81 114 GLU A N 1
ATOM 855 C CA . GLU A 1 114 ? -10.245 -7.053 16.348 1.00 91.81 114 GLU A CA 1
ATOM 856 C C . GLU A 1 114 ? -9.126 -7.175 15.304 1.00 91.81 114 GLU A C 1
ATOM 858 O O . GLU A 1 114 ? -9.342 -6.877 14.128 1.00 91.81 114 GLU A O 1
ATOM 863 N N . ALA A 1 115 ? -7.957 -7.684 15.704 1.00 92.69 115 ALA A N 1
ATOM 864 C CA . ALA A 1 115 ? -6.864 -7.962 14.775 1.00 92.69 115 ALA A CA 1
ATOM 865 C C . ALA A 1 115 ? -7.291 -8.974 13.695 1.00 92.69 115 ALA A C 1
ATOM 867 O O . ALA A 1 115 ? -7.080 -8.745 12.504 1.00 92.69 115 ALA A O 1
ATOM 868 N N . ILE A 1 116 ? -7.987 -10.048 14.088 1.00 95.44 116 ILE A N 1
ATOM 869 C CA . ILE A 1 116 ? -8.547 -11.030 13.149 1.00 95.44 116 ILE A CA 1
ATOM 870 C C . ILE A 1 116 ? -9.537 -10.366 12.186 1.00 95.44 116 ILE A C 1
ATOM 872 O O . ILE A 1 116 ? -9.473 -10.624 10.987 1.00 95.44 116 ILE A O 1
ATOM 876 N N . GLN A 1 117 ? -10.428 -9.492 12.665 1.00 95.75 117 GLN A N 1
ATOM 877 C CA . GLN A 1 117 ? -11.390 -8.805 11.795 1.00 95.75 117 GLN A CA 1
ATOM 878 C C . GLN A 1 117 ? -10.702 -7.922 10.742 1.00 95.75 117 GLN A C 1
ATOM 880 O O . GLN A 1 117 ? -11.151 -7.887 9.597 1.00 95.75 117 GLN A O 1
ATOM 885 N N . LYS A 1 118 ? -9.582 -7.266 11.079 1.00 94.81 118 LYS A N 1
ATOM 886 C CA . LYS A 1 118 ? -8.772 -6.515 10.100 1.00 94.81 118 LYS A CA 1
ATOM 887 C C . LYS A 1 118 ? -8.156 -7.435 9.045 1.00 94.81 118 LYS A C 1
ATOM 889 O O . LYS A 1 118 ? -8.239 -7.131 7.858 1.00 94.81 118 LYS A O 1
ATOM 894 N N . LEU A 1 119 ? -7.618 -8.587 9.450 1.00 95.19 119 LEU A N 1
ATOM 895 C CA . LEU A 1 119 ? -7.088 -9.587 8.513 1.00 95.19 119 LEU A CA 1
ATOM 896 C C . LEU A 1 119 ? -8.179 -10.158 7.595 1.00 95.19 119 LEU A C 1
ATOM 898 O O . LEU A 1 119 ? -7.947 -10.338 6.400 1.00 95.19 119 LEU A O 1
ATOM 902 N N . VAL A 1 120 ? -9.379 -10.405 8.127 1.00 97.19 120 VAL A N 1
ATOM 903 C CA . VAL A 1 120 ? -10.542 -10.842 7.340 1.00 97.19 120 VAL A CA 1
ATOM 904 C C . VAL A 1 120 ? -10.954 -9.763 6.340 1.00 97.19 120 VAL A C 1
ATOM 906 O O . VAL A 1 120 ? -11.179 -10.084 5.176 1.00 97.19 120 VAL A O 1
ATOM 909 N N . ALA A 1 121 ? -10.995 -8.492 6.748 1.00 96.38 121 ALA A N 1
ATOM 910 C CA . ALA A 1 121 ? -11.305 -7.375 5.858 1.00 96.38 121 ALA A CA 1
ATOM 911 C C . ALA A 1 121 ? -10.264 -7.223 4.735 1.00 96.38 121 ALA A C 1
ATOM 913 O O . ALA A 1 121 ? -10.630 -7.097 3.568 1.00 96.38 121 ALA A O 1
ATOM 914 N N . ALA A 1 122 ? -8.971 -7.318 5.057 1.00 95.56 122 ALA A N 1
ATOM 915 C CA . ALA A 1 122 ? -7.904 -7.303 4.059 1.00 95.56 122 ALA A CA 1
ATOM 916 C C . ALA A 1 122 ? -8.013 -8.496 3.093 1.00 95.56 122 ALA A C 1
ATOM 918 O O . ALA A 1 122 ? -7.888 -8.349 1.877 1.00 95.56 122 ALA A O 1
ATOM 919 N N . ARG A 1 123 ? -8.317 -9.693 3.607 1.00 96.00 123 ARG A N 1
ATOM 920 C CA . ARG A 1 123 ? -8.523 -10.863 2.750 1.00 96.00 123 ARG A CA 1
ATOM 921 C C . ARG A 1 123 ? -9.739 -10.703 1.841 1.00 96.00 123 ARG A C 1
ATOM 923 O O . ARG A 1 123 ? -9.643 -11.027 0.662 1.00 96.00 123 ARG A O 1
ATOM 930 N N . LEU A 1 124 ? -10.836 -10.159 2.362 1.00 96.19 124 LEU A N 1
ATOM 931 C CA . LEU A 1 124 ? -12.034 -9.860 1.585 1.00 96.19 124 LEU A CA 1
ATOM 932 C C . LEU A 1 124 ? -11.731 -8.870 0.454 1.00 96.19 124 LEU A C 1
ATOM 934 O O . LEU A 1 124 ? -12.157 -9.103 -0.672 1.00 96.19 124 LEU A O 1
ATOM 938 N N . ALA A 1 125 ? -10.960 -7.810 0.720 1.00 95.31 125 ALA A N 1
ATOM 939 C CA . ALA A 1 125 ? -10.510 -6.873 -0.312 1.00 95.31 125 ALA A CA 1
ATOM 940 C C . ALA A 1 125 ? -9.732 -7.586 -1.427 1.00 95.31 125 ALA A C 1
ATOM 942 O O . ALA A 1 125 ? -10.045 -7.410 -2.602 1.00 95.31 125 ALA A O 1
ATOM 943 N N . ALA A 1 126 ? -8.777 -8.449 -1.070 1.00 94.44 126 ALA A N 1
ATOM 944 C CA . ALA A 1 126 ? -8.015 -9.232 -2.043 1.00 94.44 126 ALA A CA 1
ATOM 945 C C . ALA A 1 126 ? -8.896 -10.181 -2.875 1.00 94.44 126 ALA A C 1
ATOM 947 O O . ALA A 1 126 ? -8.726 -10.294 -4.090 1.00 94.44 126 ALA A O 1
ATOM 948 N N . ASP A 1 127 ? -9.864 -10.842 -2.237 1.00 94.12 127 ASP A N 1
ATOM 949 C CA . ASP A 1 127 ? -10.790 -11.742 -2.923 1.00 94.12 127 ASP A CA 1
ATOM 950 C C . ASP A 1 127 ? -11.729 -10.987 -3.882 1.00 94.12 127 ASP A C 1
ATOM 952 O O . ASP A 1 127 ? -11.996 -11.493 -4.974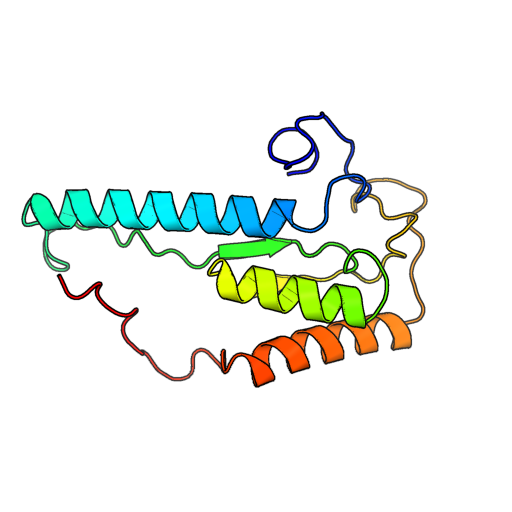 1.00 94.12 127 ASP A O 1
ATOM 956 N N . VAL A 1 128 ? -12.186 -9.784 -3.508 1.00 94.94 128 VAL A N 1
ATOM 957 C CA . VAL A 1 128 ? -13.013 -8.892 -4.347 1.00 94.94 128 VAL A CA 1
ATOM 958 C C . VAL A 1 128 ? -12.228 -8.370 -5.549 1.00 94.94 128 VAL A C 1
ATOM 960 O O . VAL A 1 128 ? -12.748 -8.370 -6.662 1.00 94.94 128 VAL A O 1
ATOM 963 N N . MET A 1 129 ? -10.968 -7.979 -5.349 1.00 92.88 129 MET A N 1
ATOM 964 C CA . MET A 1 129 ? -10.085 -7.503 -6.422 1.00 92.88 129 MET A CA 1
ATOM 965 C C . MET A 1 129 ? -9.600 -8.633 -7.343 1.00 92.88 129 MET A C 1
ATOM 967 O O . MET A 1 129 ? -8.924 -8.378 -8.336 1.00 92.88 129 MET A O 1
ATOM 971 N N . GLY A 1 130 ? -9.908 -9.895 -7.021 1.00 89.88 130 GLY A N 1
ATOM 972 C CA . GLY A 1 130 ? -9.475 -11.051 -7.802 1.00 89.88 13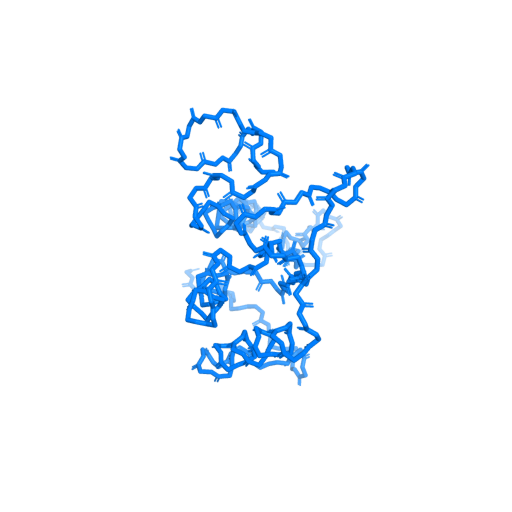0 GLY A CA 1
ATOM 973 C C . GLY A 1 130 ? -7.975 -11.341 -7.701 1.00 89.88 130 GLY A C 1
ATOM 974 O O . GLY A 1 130 ? -7.467 -12.173 -8.452 1.00 89.88 130 GLY A O 1
ATOM 975 N N . SER A 1 131 ? -7.261 -10.720 -6.757 1.00 74.25 131 SER A N 1
ATOM 976 C CA . SER A 1 131 ? -5.833 -10.945 -6.522 1.00 74.25 131 SER A CA 1
ATOM 977 C C . SER A 1 131 ? -5.636 -12.251 -5.740 1.00 74.25 131 SER A C 1
ATOM 979 O O . SER A 1 131 ? -5.303 -12.260 -4.552 1.00 74.25 131 SER A O 1
ATOM 981 N N . ARG A 1 132 ? -5.924 -13.397 -6.363 1.00 52.03 132 ARG A N 1
ATOM 982 C CA . ARG A 1 132 ? -5.750 -14.704 -5.716 1.00 52.03 132 ARG A CA 1
ATOM 983 C C . ARG A 1 132 ? -4.369 -15.269 -6.015 1.00 52.03 132 ARG A C 1
ATOM 985 O O . ARG A 1 132 ? -4.008 -15.393 -7.172 1.00 52.03 132 ARG A O 1
ATOM 992 N N . ARG A 1 133 ? -3.691 -15.679 -4.931 1.00 38.66 133 ARG A N 1
ATOM 993 C CA . ARG A 1 133 ? -2.735 -16.800 -4.800 1.00 38.66 133 ARG A CA 1
ATOM 994 C C . ARG A 1 133 ? -1.754 -16.967 -5.979 1.00 38.66 133 ARG A C 1
ATOM 996 O O . ARG A 1 133 ? -2.159 -17.357 -7.062 1.00 38.66 133 ARG A O 1
ATOM 1003 N N . TRP A 1 134 ? -0.453 -16.880 -5.685 1.00 35.50 134 TRP A N 1
ATOM 1004 C CA . TRP A 1 134 ? 0.723 -17.241 -6.516 1.00 35.50 134 TRP A CA 1
ATOM 1005 C C . TRP A 1 134 ? 0.686 -18.630 -7.227 1.00 35.50 134 TRP A C 1
ATOM 1007 O O . TRP A 1 134 ? 1.667 -19.079 -7.801 1.00 35.50 134 TRP A O 1
ATOM 1017 N N . SER A 1 135 ? -0.429 -19.365 -7.228 1.00 27.53 135 SER A N 1
ATOM 1018 C CA . SER A 1 135 ? -0.587 -20.688 -7.848 1.00 27.53 135 SER A CA 1
ATOM 1019 C C . SER A 1 135 ? -0.824 -20.667 -9.365 1.00 27.53 135 SER A C 1
ATOM 1021 O O . SER A 1 135 ? -1.385 -21.607 -9.922 1.00 27.53 135 SER A O 1
ATOM 1023 N N . SER A 1 136 ? -0.390 -19.629 -10.063 1.00 23.61 136 SER A N 1
ATOM 1024 C CA . SER A 1 136 ? -0.077 -19.733 -11.484 1.00 23.61 136 SER A CA 1
ATOM 1025 C C . SER A 1 136 ? 1.152 -18.880 -11.746 1.00 23.61 136 SER A C 1
ATOM 1027 O O . SER A 1 136 ? 1.163 -17.731 -11.303 1.00 23.61 136 SER A O 1
ATOM 1029 N N . PRO A 1 137 ? 2.155 -19.380 -12.489 1.00 33.47 137 PRO A N 1
ATOM 1030 C CA . PRO A 1 137 ? 3.079 -18.509 -13.189 1.00 33.47 137 PRO A CA 1
ATOM 1031 C C . PRO A 1 137 ? 2.267 -17.846 -14.304 1.00 33.47 137 PRO A C 1
ATOM 1033 O O . PRO A 1 137 ? 2.383 -18.188 -15.475 1.00 33.47 137 PRO A O 1
ATOM 1036 N N . ALA A 1 138 ? 1.339 -16.966 -13.932 1.00 35.19 138 ALA A N 1
ATOM 1037 C CA . ALA A 1 138 ? 0.829 -16.005 -14.875 1.00 35.19 138 ALA A CA 1
ATOM 1038 C C . ALA A 1 138 ? 2.045 -15.123 -15.160 1.00 35.19 138 ALA A C 1
ATOM 1040 O O . ALA A 1 138 ? 2.543 -14.499 -14.216 1.00 35.19 138 ALA A O 1
ATOM 1041 N N . PRO A 1 139 ? 2.596 -15.123 -16.387 1.00 36.59 139 PRO A N 1
ATOM 1042 C CA . PRO A 1 139 ? 3.581 -14.118 -16.726 1.00 36.59 139 PRO A CA 1
ATOM 1043 C C . PRO A 1 139 ? 2.940 -12.781 -16.370 1.00 36.59 139 PRO A C 1
ATOM 1045 O O . PRO A 1 139 ? 1.788 -12.526 -16.748 1.00 36.59 139 PRO A O 1
ATOM 1048 N N . MET A 1 140 ? 3.656 -11.977 -15.579 1.00 43.88 140 MET A N 1
ATOM 1049 C CA . MET A 1 140 ? 3.342 -10.562 -15.416 1.00 43.88 140 MET A CA 1
ATOM 1050 C C . MET A 1 140 ? 2.936 -10.052 -16.797 1.00 43.88 140 MET A C 1
ATOM 1052 O O . MET A 1 140 ? 3.645 -10.372 -17.756 1.00 43.88 140 MET A O 1
ATOM 1056 N N . PRO A 1 141 ? 1.777 -9.385 -16.949 1.00 38.12 141 PRO A N 1
ATOM 1057 C CA . PRO A 1 141 ? 1.319 -8.971 -18.260 1.00 38.12 141 PRO A CA 1
ATOM 1058 C C . PRO A 1 141 ? 2.438 -8.145 -18.881 1.00 38.12 141 PRO A C 1
ATOM 1060 O O . PRO A 1 141 ? 2.696 -7.024 -18.446 1.00 38.12 141 PRO A O 1
ATOM 1063 N N . THR A 1 142 ? 3.123 -8.724 -19.870 1.00 39.81 142 THR A N 1
ATOM 1064 C CA . THR A 1 142 ? 4.033 -7.988 -20.738 1.00 39.81 142 THR A CA 1
ATOM 1065 C C . THR A 1 142 ? 3.223 -6.793 -21.212 1.00 39.81 142 THR A C 1
ATOM 1067 O O . THR A 1 142 ? 2.130 -7.019 -21.760 1.00 39.81 142 THR A O 1
ATOM 1070 N N . PRO A 1 143 ? 3.654 -5.545 -20.968 1.00 41.66 143 PRO A N 1
ATOM 1071 C CA . PRO A 1 143 ? 2.975 -4.404 -21.544 1.00 41.66 143 PRO A CA 1
ATOM 1072 C C . PRO A 1 143 ? 2.996 -4.619 -23.056 1.00 41.66 143 PRO A C 1
ATOM 1074 O O . PRO A 1 143 ? 4.048 -4.551 -23.680 1.00 41.66 143 PRO A O 1
ATOM 1077 N N . ARG A 1 144 ? 1.847 -4.984 -23.635 1.00 39.50 144 ARG A N 1
ATOM 1078 C CA . ARG A 1 144 ? 1.683 -5.049 -25.083 1.00 39.50 144 ARG A CA 1
ATOM 1079 C C . ARG A 1 144 ? 1.711 -3.614 -25.586 1.00 39.50 144 ARG A C 1
ATOM 1081 O O . ARG A 1 144 ? 0.700 -2.918 -25.497 1.00 39.50 144 ARG A O 1
ATOM 1088 N N . ILE A 1 145 ? 2.876 -3.212 -26.073 1.00 40.56 145 ILE A N 1
ATOM 1089 C CA . ILE A 1 145 ? 3.080 -2.145 -27.049 1.00 40.56 145 ILE A CA 1
ATOM 1090 C C . ILE A 1 145 ? 4.099 -2.644 -28.060 1.00 40.56 145 ILE A C 1
ATOM 1092 O O . ILE A 1 145 ? 5.134 -3.184 -27.615 1.00 40.56 145 ILE A O 1
#